Protein AF-A0A8J2ZWN1-F1 (afdb_monomer_lite)

Structure (mmCIF, N/CA/C/O backbone):
data_AF-A0A8J2ZWN1-F1
#
_entry.id   AF-A0A8J2ZWN1-F1
#
loop_
_atom_site.group_PDB
_atom_site.id
_atom_site.type_symbol
_atom_site.label_atom_id
_atom_site.label_alt_id
_atom_site.label_comp_id
_atom_site.label_asym_id
_atom_site.label_entity_id
_atom_site.label_seq_id
_atom_site.pdbx_PDB_ins_code
_atom_site.Cartn_x
_atom_site.Cartn_y
_atom_site.Cartn_z
_atom_site.occupancy
_atom_site.B_iso_or_equiv
_atom_site.auth_seq_id
_atom_site.auth_comp_id
_atom_site.auth_asym_id
_atom_site.auth_atom_id
_atom_site.pdbx_PDB_model_num
ATOM 1 N N . MET A 1 1 ? 8.886 -13.235 -23.529 1.00 40.34 1 MET A N 1
ATOM 2 C CA . MET A 1 1 ? 7.699 -12.802 -22.764 1.00 40.34 1 MET A CA 1
ATOM 3 C C . MET A 1 1 ? 8.161 -11.905 -21.622 1.00 40.34 1 MET A C 1
ATOM 5 O O . MET A 1 1 ? 9.067 -12.308 -20.916 1.00 40.34 1 MET A O 1
ATOM 9 N N . ALA A 1 2 ? 7.600 -10.706 -21.456 1.00 49.41 2 ALA A N 1
ATOM 10 C CA . ALA A 1 2 ? 7.851 -9.833 -20.300 1.00 49.41 2 ALA A CA 1
ATOM 11 C C . ALA A 1 2 ? 6.553 -9.689 -19.483 1.00 49.41 2 ALA A C 1
ATOM 13 O O . ALA A 1 2 ? 6.045 -8.587 -19.305 1.00 49.41 2 ALA A O 1
ATOM 14 N N . LYS A 1 3 ? 5.958 -10.826 -19.090 1.00 53.19 3 LYS A N 1
ATOM 15 C CA . LYS A 1 3 ? 4.678 -10.875 -18.361 1.00 53.19 3 LYS A CA 1
ATOM 16 C C . LYS A 1 3 ? 4.839 -11.049 -16.848 1.00 53.19 3 LYS A C 1
ATOM 18 O O . LYS A 1 3 ? 3.870 -10.842 -16.143 1.00 53.19 3 LYS A O 1
ATOM 23 N N . ASP A 1 4 ? 6.037 -11.328 -16.341 1.00 58.91 4 ASP A N 1
ATOM 24 C CA . ASP A 1 4 ? 6.204 -11.720 -14.932 1.00 58.91 4 ASP A CA 1
ATOM 25 C C . ASP A 1 4 ? 6.329 -10.540 -13.958 1.00 58.91 4 ASP A C 1
ATOM 27 O O . ASP A 1 4 ? 5.801 -10.570 -12.852 1.00 58.91 4 ASP A O 1
ATOM 31 N N . LYS A 1 5 ? 6.999 -9.451 -14.355 1.00 58.41 5 LYS A N 1
ATOM 32 C CA . LYS A 1 5 ? 7.287 -8.338 -13.428 1.00 58.41 5 LYS A CA 1
ATOM 33 C C . LYS A 1 5 ? 6.048 -7.524 -13.063 1.00 58.41 5 LYS A C 1
ATOM 35 O O . LYS A 1 5 ? 5.912 -7.099 -11.922 1.00 58.41 5 LYS A O 1
ATOM 40 N N . ASN A 1 6 ? 5.152 -7.313 -14.028 1.00 67.69 6 ASN A N 1
ATOM 41 C CA . ASN A 1 6 ? 3.890 -6.621 -13.775 1.00 67.69 6 ASN A CA 1
ATOM 42 C C . ASN A 1 6 ? 2.984 -7.454 -12.859 1.00 67.69 6 ASN A C 1
ATOM 44 O O . ASN A 1 6 ? 2.311 -6.891 -12.004 1.00 67.69 6 ASN A O 1
ATOM 48 N N . ASP A 1 7 ? 3.015 -8.780 -13.004 1.00 76.00 7 ASP A N 1
ATOM 49 C CA . ASP A 1 7 ? 2.185 -9.696 -12.221 1.00 76.00 7 ASP A CA 1
ATOM 50 C C . ASP A 1 7 ? 2.626 -9.749 -10.751 1.00 76.00 7 ASP A C 1
ATOM 52 O O . ASP A 1 7 ? 1.806 -9.618 -9.849 1.00 76.00 7 ASP A O 1
ATOM 56 N N . ILE A 1 8 ? 3.938 -9.811 -10.488 1.00 80.00 8 ILE A N 1
ATOM 57 C CA . ILE A 1 8 ? 4.493 -9.811 -9.120 1.00 80.00 8 ILE A CA 1
ATOM 58 C C . ILE A 1 8 ? 4.183 -8.497 -8.386 1.00 80.00 8 ILE A C 1
ATOM 60 O O . ILE A 1 8 ? 3.819 -8.513 -7.210 1.00 80.00 8 ILE A O 1
ATOM 64 N N . VAL A 1 9 ? 4.295 -7.357 -9.075 1.00 81.12 9 VAL A N 1
ATOM 65 C CA . VAL A 1 9 ? 3.954 -6.041 -8.508 1.00 81.12 9 VAL A CA 1
ATOM 66 C C . VAL A 1 9 ? 2.459 -5.962 -8.195 1.00 81.12 9 VAL A C 1
ATOM 68 O O . VAL A 1 9 ? 2.090 -5.552 -7.097 1.00 81.12 9 VAL A O 1
ATOM 71 N N . GLN A 1 10 ? 1.600 -6.400 -9.119 1.00 82.00 10 GLN A N 1
ATOM 72 C CA . GLN A 1 10 ? 0.149 -6.452 -8.911 1.00 82.00 10 GLN A CA 1
ATOM 73 C C . GLN A 1 10 ? -0.219 -7.373 -7.739 1.00 82.00 10 GLN A C 1
ATOM 75 O O . GLN A 1 10 ? -1.035 -6.995 -6.899 1.00 82.00 10 GLN A O 1
ATOM 80 N N . HIS A 1 11 ? 0.421 -8.540 -7.631 1.00 86.25 11 HIS A N 1
ATOM 81 C CA . HIS A 1 11 ? 0.228 -9.474 -6.522 1.00 86.25 11 HIS A CA 1
ATOM 82 C C . HIS A 1 11 ? 0.626 -8.865 -5.172 1.00 86.25 11 HIS A C 1
ATOM 84 O O . HIS A 1 11 ? -0.145 -8.947 -4.216 1.00 86.25 11 HIS A O 1
ATOM 90 N N . GLY A 1 12 ? 1.800 -8.230 -5.091 1.00 84.88 12 GLY A N 1
ATOM 91 C CA . GLY A 1 12 ? 2.272 -7.575 -3.869 1.00 84.88 12 GLY A CA 1
ATOM 92 C C . GLY A 1 12 ? 1.370 -6.418 -3.438 1.00 84.88 12 GLY A C 1
ATOM 93 O O . GLY A 1 12 ? 0.999 -6.323 -2.269 1.00 84.88 12 GLY A O 1
ATOM 94 N N . VAL A 1 13 ? 0.941 -5.589 -4.394 1.00 86.00 13 VAL A N 1
ATOM 95 C CA . VAL A 1 13 ? -0.008 -4.494 -4.150 1.00 86.00 13 VAL A CA 1
ATOM 96 C C . VAL A 1 13 ? -1.355 -5.030 -3.667 1.00 86.00 13 VAL A C 1
ATOM 98 O O . VAL A 1 13 ? -1.891 -4.519 -2.688 1.00 86.00 13 VAL A O 1
ATOM 101 N N . ASN A 1 14 ? -1.905 -6.069 -4.299 1.00 86.56 14 ASN A N 1
ATOM 102 C CA . ASN A 1 14 ? -3.180 -6.648 -3.872 1.00 86.56 14 ASN A CA 1
ATOM 103 C C . ASN A 1 14 ? -3.100 -7.266 -2.472 1.00 86.56 14 ASN A C 1
ATOM 105 O O . ASN A 1 14 ? -4.027 -7.096 -1.682 1.00 86.56 14 ASN A O 1
ATOM 109 N N . ALA A 1 15 ? -1.994 -7.937 -2.139 1.00 88.44 15 ALA A N 1
ATOM 110 C CA . ALA A 1 15 ? -1.768 -8.456 -0.793 1.00 88.44 15 ALA A CA 1
ATOM 111 C C . ALA A 1 15 ? -1.693 -7.321 0.243 1.00 88.44 15 ALA A C 1
ATOM 113 O O . ALA A 1 15 ? -2.331 -7.404 1.293 1.00 88.44 15 ALA A O 1
ATOM 114 N N . ALA A 1 16 ? -0.992 -6.231 -0.080 1.00 85.50 16 ALA A N 1
ATOM 115 C CA . ALA A 1 16 ? -0.913 -5.051 0.774 1.00 85.50 16 ALA A CA 1
ATOM 116 C C . ALA A 1 16 ? -2.281 -4.363 0.941 1.00 85.50 16 ALA A C 1
ATOM 118 O O . ALA A 1 16 ? -2.648 -4.015 2.059 1.00 85.50 16 ALA A O 1
ATOM 119 N N . LYS A 1 17 ? -3.093 -4.251 -0.124 1.00 85.25 17 LYS A N 1
ATOM 120 C CA . LYS A 1 17 ? -4.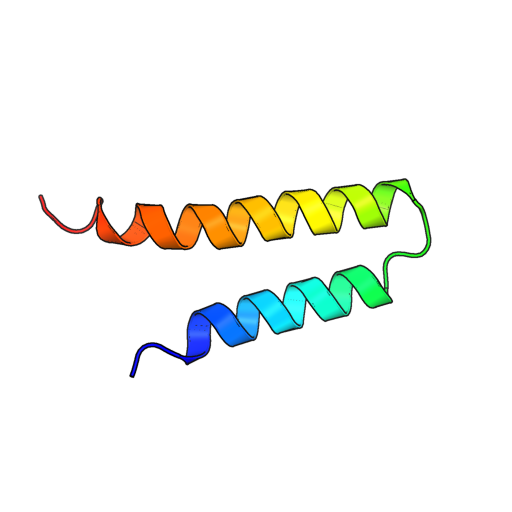470 -3.721 -0.035 1.00 85.25 17 LYS A CA 1
ATOM 121 C C . LYS A 1 17 ? -5.367 -4.590 0.847 1.00 85.25 17 LYS A C 1
ATOM 123 O O . LYS A 1 17 ? -6.216 -4.057 1.552 1.00 85.25 17 LYS A O 1
ATOM 128 N N . ALA A 1 18 ? -5.193 -5.911 0.798 1.00 86.88 18 ALA A N 1
ATOM 129 C CA . ALA A 1 18 ? -5.959 -6.850 1.614 1.00 86.88 18 ALA A CA 1
ATOM 130 C C . ALA A 1 18 ? -5.552 -6.819 3.098 1.00 86.88 18 ALA A C 1
ATOM 132 O O . ALA A 1 18 ? -6.381 -7.102 3.962 1.00 86.88 18 ALA A O 1
ATOM 133 N N . GLN A 1 19 ? -4.293 -6.481 3.398 1.00 85.75 19 GLN A N 1
ATOM 134 C CA . GLN A 1 19 ? -3.802 -6.332 4.771 1.00 85.75 19 GLN A CA 1
ATOM 135 C C . GLN A 1 19 ? -4.026 -4.935 5.358 1.00 85.75 19 GLN A C 1
ATOM 137 O O . GLN A 1 19 ? -4.138 -4.827 6.578 1.00 85.75 19 GLN A O 1
ATOM 142 N N . ALA A 1 20 ? -4.132 -3.902 4.521 1.00 85.12 20 ALA A N 1
ATOM 143 C CA . ALA A 1 20 ? -4.429 -2.537 4.937 1.00 85.12 20 ALA A CA 1
ATOM 144 C C . ALA A 1 20 ? -5.830 -2.454 5.565 1.00 85.12 20 ALA A C 1
ATOM 146 O O . ALA A 1 20 ? -6.856 -2.602 4.887 1.00 85.12 20 ALA A O 1
ATOM 147 N N . LYS A 1 21 ? -5.879 -2.215 6.877 1.00 83.94 21 LYS A N 1
ATOM 148 C CA . LYS A 1 21 ? -7.130 -2.135 7.644 1.00 83.94 21 LYS A CA 1
ATOM 149 C C . LYS A 1 21 ? -7.588 -0.692 7.791 1.00 83.94 21 LYS A C 1
ATOM 151 O O . LYS A 1 21 ? -8.792 -0.440 7.722 1.00 83.94 21 LYS A O 1
ATOM 156 N N . ASP A 1 22 ? -6.644 0.240 7.880 1.00 88.38 22 ASP A N 1
ATOM 157 C CA . ASP A 1 22 ? -6.919 1.660 8.047 1.00 88.38 2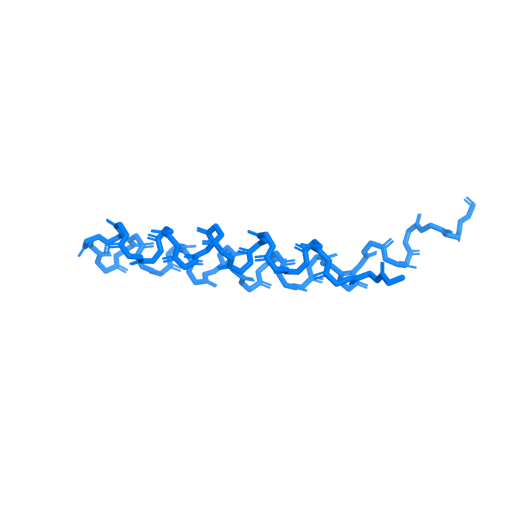2 ASP A CA 1
ATOM 158 C C . ASP A 1 22 ? -6.955 2.415 6.711 1.00 88.38 22 ASP A C 1
ATOM 160 O O . ASP A 1 22 ? -6.257 2.089 5.747 1.00 88.38 22 ASP A O 1
ATOM 164 N N . SER A 1 23 ? -7.780 3.465 6.639 1.00 83.56 23 SER A N 1
ATOM 165 C CA . SER A 1 23 ? -7.939 4.280 5.422 1.00 83.56 23 SER A CA 1
ATOM 166 C C . SER A 1 23 ? -6.621 4.895 4.944 1.00 83.56 23 SER A C 1
ATOM 168 O O . SER A 1 23 ? -6.406 5.029 3.742 1.00 83.56 23 SER A O 1
ATOM 170 N N . GLN A 1 24 ? -5.724 5.219 5.878 1.00 86.81 24 GLN A N 1
ATOM 171 C CA . GLN A 1 24 ? -4.414 5.795 5.581 1.00 86.81 24 GLN A CA 1
ATOM 172 C C . GLN A 1 24 ? -3.469 4.764 4.940 1.00 86.81 24 GLN A C 1
ATOM 174 O O . GLN A 1 24 ? -2.760 5.077 3.987 1.00 86.81 24 GLN A O 1
ATOM 179 N N . GLU A 1 25 ? -3.509 3.510 5.402 1.00 84.81 25 GLU A N 1
ATOM 180 C CA . GLU A 1 25 ? -2.737 2.409 4.814 1.00 84.81 25 GLU A CA 1
ATOM 181 C C . GLU A 1 25 ? -3.230 2.086 3.400 1.00 84.81 25 GLU A C 1
ATOM 183 O O . GLU A 1 25 ? -2.431 1.872 2.491 1.00 84.81 25 GLU A O 1
ATOM 188 N N . LYS A 1 26 ? -4.551 2.114 3.181 1.00 85.75 26 LYS A N 1
ATOM 189 C CA . LYS A 1 26 ? -5.142 1.904 1.851 1.00 85.75 26 LYS A CA 1
ATOM 190 C C . LYS A 1 26 ? -4.696 2.972 0.855 1.00 85.75 26 LYS A C 1
ATOM 192 O O . LYS A 1 26 ? -4.316 2.622 -0.260 1.00 85.75 26 LYS A O 1
ATOM 197 N N . GLN A 1 27 ? -4.696 4.242 1.267 1.00 88.75 27 GLN A N 1
ATOM 198 C CA . GLN A 1 27 ? -4.193 5.343 0.440 1.00 88.75 27 GLN A CA 1
ATOM 199 C C . GLN A 1 27 ? -2.713 5.160 0.097 1.00 88.75 27 GLN A C 1
ATOM 201 O O . GLN A 1 27 ? -2.340 5.282 -1.067 1.00 88.75 27 GLN A O 1
ATOM 206 N N . TYR A 1 28 ? -1.891 4.779 1.078 1.00 88.62 28 TYR A N 1
ATOM 207 C CA . TYR A 1 28 ? -0.465 4.540 0.861 1.00 88.62 28 TYR A CA 1
ATOM 208 C C . TYR A 1 28 ? -0.206 3.417 -0.156 1.00 88.62 28 TYR A C 1
ATOM 210 O O . TYR A 1 28 ? 0.627 3.554 -1.051 1.00 88.62 28 TYR A O 1
ATOM 218 N N . VAL A 1 29 ? -0.962 2.316 -0.075 1.00 87.75 29 VAL A N 1
ATOM 219 C CA . VAL A 1 29 ? -0.834 1.200 -1.025 1.00 87.75 29 VAL A CA 1
ATOM 220 C C . VAL A 1 29 ? -1.276 1.595 -2.440 1.00 87.75 29 VAL A C 1
ATOM 222 O O . VAL A 1 29 ? -0.695 1.121 -3.416 1.00 87.75 29 VAL A O 1
ATOM 225 N N . GLU A 1 30 ? -2.283 2.457 -2.588 1.00 85.25 30 GLU A N 1
ATOM 226 C CA . GLU A 1 30 ? -2.728 2.948 -3.900 1.00 85.25 30 GLU A CA 1
ATOM 227 C C . GLU A 1 30 ? -1.747 3.914 -4.559 1.00 85.25 30 GLU A C 1
ATOM 229 O O . GLU A 1 30 ? -1.527 3.838 -5.775 1.00 85.25 30 GLU A O 1
ATOM 234 N N . GLU A 1 31 ? -1.127 4.779 -3.763 1.00 87.75 31 GLU A N 1
ATOM 235 C CA . GLU A 1 31 ? -0.084 5.685 -4.230 1.00 87.75 31 GLU A CA 1
ATOM 236 C C . GLU A 1 31 ? 1.141 4.883 -4.694 1.00 87.75 31 GLU A C 1
ATOM 238 O O . GLU A 1 31 ? 1.558 4.997 -5.849 1.00 87.75 31 GLU A O 1
ATOM 243 N N . LEU A 1 32 ? 1.601 3.936 -3.867 1.00 85.31 32 LEU A N 1
ATOM 244 C CA . LEU A 1 32 ? 2.707 3.033 -4.192 1.00 85.31 32 LEU A CA 1
ATOM 245 C C . LEU A 1 32 ? 2.429 2.191 -5.451 1.00 85.31 32 LEU A C 1
ATOM 247 O O . LEU A 1 32 ? 3.309 1.998 -6.292 1.00 85.31 32 LEU A O 1
ATOM 251 N N . ALA A 1 33 ? 1.197 1.703 -5.624 1.00 84.38 33 ALA A N 1
ATOM 252 C CA . ALA A 1 33 ? 0.796 0.962 -6.821 1.00 84.38 33 ALA A CA 1
ATOM 253 C C . ALA A 1 33 ? 0.899 1.812 -8.096 1.00 84.38 33 ALA A C 1
ATOM 255 O O . ALA A 1 33 ? 1.343 1.328 -9.144 1.00 84.38 33 ALA A O 1
ATOM 256 N N . SER A 1 34 ? 0.501 3.081 -8.000 1.00 83.62 34 SER A N 1
ATOM 257 C CA . SER A 1 34 ? 0.554 4.041 -9.102 1.00 83.62 34 SER A CA 1
ATOM 258 C C . SER A 1 34 ? 1.999 4.390 -9.465 1.00 83.62 34 SER A C 1
ATOM 260 O O . SER A 1 34 ? 2.347 4.405 -10.650 1.00 83.62 34 SER A O 1
ATOM 262 N N . GLU A 1 35 ? 2.867 4.574 -8.469 1.00 83.88 35 GLU A N 1
ATOM 263 C CA . GLU A 1 35 ? 4.300 4.811 -8.668 1.00 83.88 35 GLU A CA 1
ATOM 264 C C . GLU A 1 35 ? 5.009 3.610 -9.294 1.00 83.88 35 GLU A C 1
ATOM 266 O O . GLU A 1 35 ? 5.765 3.768 -10.253 1.00 83.88 35 GLU A O 1
ATOM 271 N N . LEU A 1 36 ? 4.740 2.392 -8.816 1.00 78.81 36 LEU A N 1
ATOM 272 C CA . LEU A 1 36 ? 5.337 1.170 -9.360 1.00 78.81 36 LEU A CA 1
ATOM 273 C C . LEU A 1 36 ? 4.878 0.909 -10.804 1.00 78.81 36 LEU A C 1
ATOM 275 O O . LEU A 1 36 ? 5.688 0.537 -11.661 1.00 78.81 36 LEU A O 1
ATOM 279 N N . SER A 1 37 ? 3.601 1.167 -11.106 1.00 73.75 37 SER A N 1
ATOM 280 C CA . SER A 1 37 ? 3.069 1.092 -12.472 1.00 73.75 37 SER A CA 1
ATOM 281 C C . SER A 1 37 ? 3.702 2.150 -13.389 1.00 73.75 37 SER A C 1
ATOM 283 O O . SER A 1 37 ? 4.099 1.840 -14.518 1.00 73.75 37 SER A O 1
ATOM 285 N N . GLY A 1 38 ? 3.877 3.380 -12.895 1.00 66.44 38 GLY A N 1
ATOM 286 C CA . GLY A 1 38 ? 4.523 4.480 -13.616 1.00 66.44 38 GLY A CA 1
ATOM 287 C C . GLY A 1 38 ? 6.030 4.288 -13.827 1.00 66.44 38 GLY A C 1
ATOM 288 O O . GLY A 1 38 ? 6.542 4.561 -14.913 1.00 66.44 38 GLY A O 1
ATOM 289 N N . SER A 1 39 ? 6.737 3.742 -12.837 1.00 60.47 39 SER A N 1
ATOM 290 C CA . SER A 1 39 ? 8.185 3.494 -12.874 1.00 60.47 39 SER A CA 1
ATOM 291 C C . SER A 1 39 ? 8.566 2.420 -13.902 1.00 60.47 39 SER A C 1
ATOM 293 O O . SER A 1 39 ? 9.588 2.537 -14.588 1.00 60.47 39 SER A O 1
ATOM 295 N N . SER A 1 40 ? 7.681 1.443 -14.147 1.00 56.12 40 SER A N 1
ATOM 296 C CA . SER A 1 40 ? 7.860 0.453 -15.223 1.00 56.12 40 SER A CA 1
ATOM 297 C C . SER A 1 40 ? 7.946 1.079 -16.627 1.00 56.12 40 SER A C 1
ATOM 299 O O . SER A 1 40 ? 8.642 0.546 -17.491 1.00 56.12 40 SER A O 1
ATOM 301 N N . LYS A 1 41 ? 7.316 2.246 -16.849 1.00 53.19 41 LYS A N 1
ATOM 302 C CA . LYS A 1 41 ? 7.387 2.986 -18.123 1.00 53.19 41 LYS A CA 1
ATOM 303 C C . LYS A 1 41 ? 8.682 3.791 -18.275 1.00 53.19 41 LYS A C 1
ATOM 305 O O . LYS A 1 41 ? 9.070 4.101 -19.403 1.00 53.19 41 LYS A O 1
ATOM 310 N N . ASN A 1 42 ? 9.371 4.111 -17.177 1.00 50.41 42 ASN A N 1
ATOM 311 C CA . ASN A 1 42 ? 10.608 4.897 -17.213 1.00 50.41 42 ASN A CA 1
ATOM 312 C C . ASN A 1 42 ? 11.879 4.030 -17.279 1.00 50.41 42 ASN A C 1
ATOM 314 O O . ASN A 1 42 ? 12.901 4.473 -17.802 1.00 50.41 42 ASN A O 1
ATOM 318 N N . ALA A 1 43 ? 11.809 2.763 -16.858 1.00 50.53 43 ALA A N 1
ATOM 319 C CA . ALA A 1 43 ? 12.926 1.819 -16.971 1.00 50.53 43 ALA A 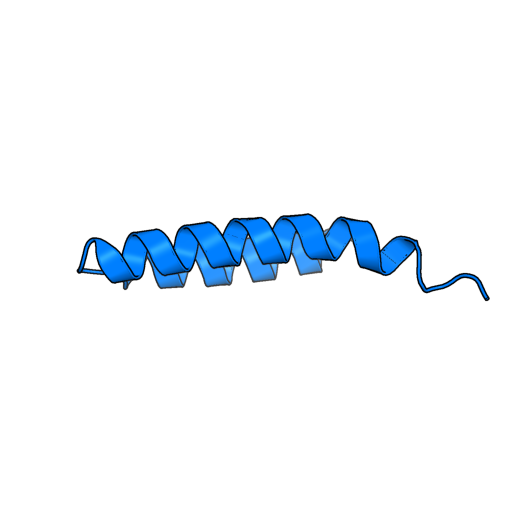CA 1
ATOM 320 C C . ALA A 1 43 ? 13.331 1.508 -18.431 1.00 50.53 43 ALA A C 1
ATOM 322 O O . ALA A 1 43 ? 14.479 1.159 -18.691 1.00 50.53 43 ALA A O 1
ATOM 323 N N . THR A 1 44 ? 12.437 1.695 -19.409 1.00 52.19 44 THR A N 1
ATOM 324 C CA . THR A 1 44 ? 12.756 1.569 -20.846 1.00 52.19 44 THR A CA 1
ATOM 325 C C . THR A 1 44 ? 13.426 2.800 -21.462 1.00 52.19 44 THR A C 1
ATOM 327 O O . THR A 1 44 ? 13.942 2.704 -22.573 1.00 52.19 44 THR A O 1
ATOM 330 N N . ARG A 1 45 ? 13.450 3.956 -20.780 1.00 51.19 45 ARG A N 1
ATOM 331 C CA . ARG A 1 45 ? 14.111 5.1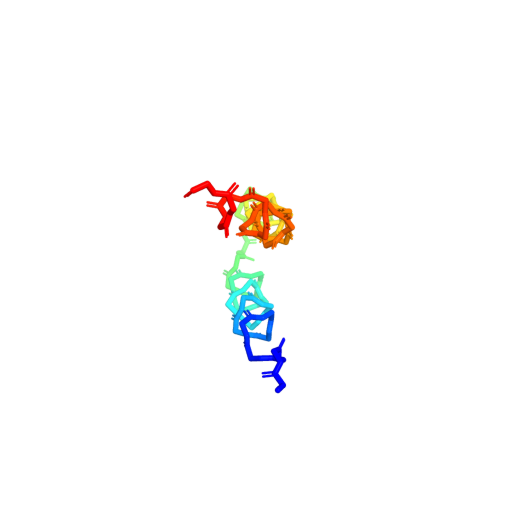75 -21.291 1.00 51.19 45 ARG A CA 1
ATOM 332 C C . ARG A 1 45 ? 15.553 5.349 -20.812 1.00 51.19 45 ARG A C 1
ATOM 334 O O . ARG A 1 45 ? 16.313 6.025 -21.496 1.00 51.19 45 ARG A O 1
ATOM 341 N N . SER A 1 46 ? 15.951 4.694 -19.723 1.00 51.81 46 SER A N 1
ATOM 342 C CA . SER A 1 46 ? 17.320 4.789 -19.183 1.00 51.81 46 SER A CA 1
ATOM 343 C C . SER A 1 46 ? 18.249 3.634 -19.580 1.00 51.81 46 SER A C 1
ATOM 345 O O . SER A 1 46 ? 19.372 3.574 -19.098 1.00 51.81 46 SER A O 1
ATOM 347 N N . ALA A 1 47 ? 17.830 2.745 -20.489 1.00 48.38 47 ALA A N 1
ATOM 348 C CA . ALA A 1 47 ? 18.674 1.684 -21.062 1.00 48.38 47 ALA A CA 1
ATOM 349 C C . ALA A 1 47 ? 19.135 1.991 -22.505 1.00 48.38 47 ALA A C 1
ATOM 351 O O . ALA A 1 47 ? 19.349 1.083 -23.307 1.00 48.38 47 ALA A O 1
ATOM 352 N N . LYS A 1 48 ? 19.256 3.277 -22.860 1.00 46.38 48 LYS A N 1
ATOM 353 C CA . LYS A 1 48 ? 19.914 3.722 -24.097 1.00 46.38 48 LYS A CA 1
ATOM 354 C C . LYS A 1 48 ? 20.754 4.974 -23.847 1.00 46.38 48 LYS A C 1
ATOM 356 O O . LYS A 1 48 ? 20.372 6.062 -24.269 1.00 46.38 48 LYS A O 1
ATOM 361 N N . LYS A 1 49 ? 21.893 4.806 -23.181 1.00 40.53 49 LYS A N 1
ATOM 3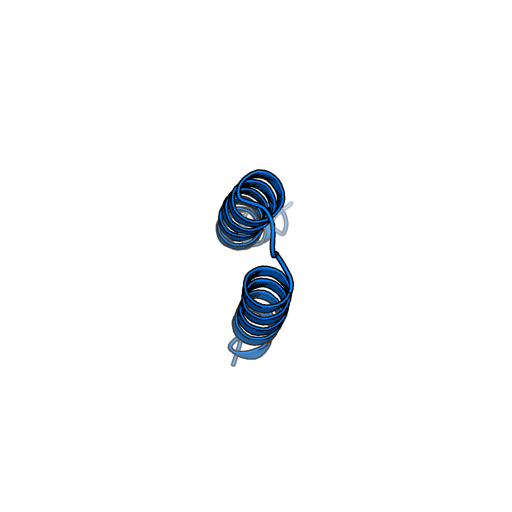62 C CA . LYS A 1 49 ? 23.130 5.532 -23.483 1.00 40.53 49 LYS A C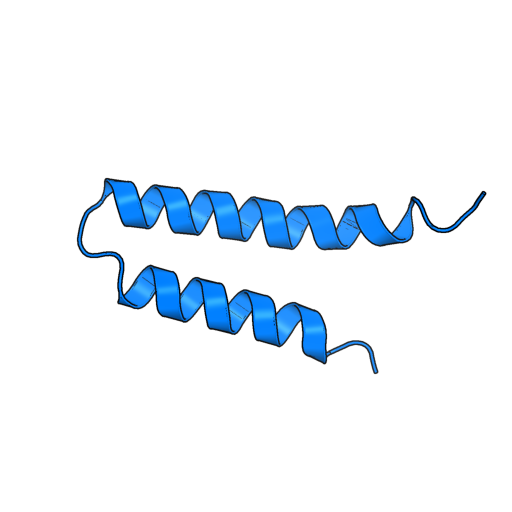A 1
ATOM 363 C C . LYS A 1 49 ? 24.317 4.646 -23.157 1.00 40.53 49 LYS A C 1
ATOM 365 O O . LYS A 1 49 ? 24.236 3.953 -22.123 1.00 40.53 49 LYS A O 1
#

Radius of gyration: 13.1 Å; chains: 1; bounding box: 31×19×32 Å

Sequence (49 aa):
MAKDKNDIVQHGVNAAKAQAKDSQEKQYVEELASELSGSSKNATRSAKK

Foldseek 3Di:
DPPPPLVVLVVVLVVQCVVDPDPVSNVVSVVVSVVSVVVVVCVVVPPPD

Secondary structure (DSSP, 8-state):
---HHHHHHHHHHHHHHHH--SHHHHHHHHHHHHHHHHHHHHTTTSS--

Organism: NCBI:txid1437324

pLDDT: mean 72.99, std 16.02, range [40.34, 88.75]